Protein 3ELS (pdb70)

Solvent-accessible surface area: 8111 Å² total; per-residue (Å²): 222,49,128,66,25,184,46,30,23,9,1,60,86,26,14,83,137,106,65,51,128,69,216,91,47,46,68,17,30,0,14,0,49,84,53,134,32,105,126,168,22,67,85,82,163,50,96,0,19,44,144,23,22,15,20,0,0,56,70,47,70,170,193,48,116,59,68,11,81,3,5,0,27,3,108,55,1,22,60,50,0,0,1,0,0,0,62,43,44,243,45,109,21,68,5,32,0,25,6,41,111,17,102,36,11,0,6,17,72,126,94,77,9,48,38,63,146,54,48,56,7,150,53,39,16,41,0,7,1,0,92,88,70,156,61,4,67,19,34,1,31,2,55,54,120

B-factor: mean 36.31, std 9.38, range [24.56, 79.65]

GO terms:
  GO:0070274 RES complex (C, IDA)
  GO:0000398 mRNA splicing, via spliceosome (P, IDA)
  GO:0005634 nucleus (C, HDA)
  GO:0005737 cytoplasm (C, HDA)
  GO:0051237 maintenance of RNA location (P, IMP)
  GO:0006406 mRNA export from nucleus (P, IMP)
  GO:0005515 protein binding (F, IPI)

Radius of gyration: 15.05 Å; Cα contacts (8 Å, |Δi|>4): 365; chains: 1; bounding box: 41×27×39 Å

Foldseek 3Di:
DDDADPQQDAQQVLVVVVVDDPVGGKWKKKFKCQQVVCVVPTPDIGGRRPGQKFFEWADQVPVPDADGPHHDNQPQTHSRFKMWGWGCDVNNIWIWIAGQPIPFAKDKQLRGDDHPDTDTDDFQIKIFRGNDVVRTRMIIGIHMD

CATH classification: 2.60.200.20

InterPro domains:
  IPR000253 Forkhead-associated (FHA) domain [PF00498] (126-188)
  IPR000253 Forkhead-associated (FHA) domain [PS50006] (104-172)
  IPR000253 Forkhead-associated (FHA) domain [SM00240] (103-172)
  IPR008984 SMAD/FHA domain superfamily [SSF49879] (78-190)
  IPR050923 Cellular Process Regulator and RNA Processing Protein [PTHR23308] (24-187)

Secondary structure (DSSP, 8-state):
-----TTB--HHHHHHHTT--GGGS--EEEEEEEGGGGGG--SEEEE-SS-SEEEEEE----------SEEE--TTS-SS-EEEEEEEETTEEEEEEEE-S-SS--EETTEEPPTT--EE--TTEEEESSS-GGG--EEEEEEE-

Structure (mmCIF, N/CA/C/O backbone):
data_3ELS
#
_entry.id   3ELS
#
_cell.length_a   100.613
_cell.length_b   100.613
_cell.length_c   102.196
_cell.angle_alpha   90.00
_cell.angle_beta   90.00
_cell.angle_gamma   120.00
#
_symmetry.space_group_name_H-M   'H 3 2'
#
loop_
_entity.id
_entity.type
_entity.pdbx_description
1 polymer 'Pre-mRNA leakage protein 1'
2 non-polymer 'MAGNESIUM ION'
3 non-polymer 'CHLORIDE ION'
4 non-polymer GLYCEROL
5 water water
#
loop_
_atom_site.group_PDB
_atom_site.id
_atom_site.type_symbol
_atom_site.label_atom_id
_atom_site.label_alt_id
_atom_site.label_comp_id
_atom_site.label_asym_id
_atom_site.label_entity_id
_atom_site.label_seq_id
_atom_site.pdbx_PDB_ins_code
_atom_site.Cartn_x
_atom_site.Cartn_y
_atom_site.Cartn_z
_atom_site.occupancy
_atom_site.B_iso_or_equiv
_atom_site.auth_seq_id
_atom_site.auth_comp_id
_atom_site.auth_asym_id
_atom_site.auth_atom_id
_atom_site.pdbx_PDB_model_num
ATOM 1 N N . LYS A 1 5 ? -2.587 19.657 22.837 1.00 44.14 51 LYS A N 1
ATOM 2 C CA . LYS A 1 5 ? -2.322 20.360 24.126 1.00 43.43 51 LYS A CA 1
ATOM 3 C C . LYS A 1 5 ? -3.215 19.854 25.253 1.00 42.60 51 LYS A C 1
ATOM 4 O O . LYS A 1 5 ? -4.348 19.404 25.018 1.00 42.19 51 LYS A O 1
ATOM 10 N N . HIS A 1 6 ? -2.702 19.947 26.477 1.00 41.54 52 HIS A N 1
ATOM 11 C CA . HIS A 1 6 ? -3.407 19.440 27.656 1.00 40.53 52 HIS A CA 1
ATOM 12 C C 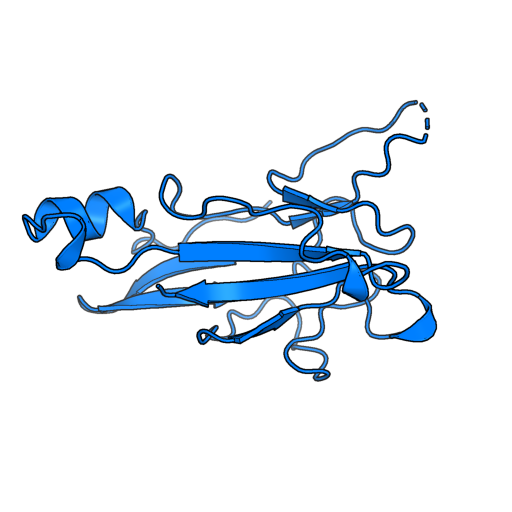. HIS A 1 6 ? -4.708 20.190 27.960 1.00 39.84 52 HIS A C 1
ATOM 13 O O . HIS A 1 6 ? -4.718 21.423 28.049 1.00 39.96 52 HIS A O 1
ATOM 20 N N . VAL A 1 7 ? -5.793 19.433 28.115 1.00 39.15 53 VAL A N 1
ATOM 21 C CA . VAL A 1 7 ? -7.087 19.978 28.516 1.00 38.90 53 VAL A CA 1
ATOM 22 C C . VAL A 1 7 ? -7.402 19.549 29.952 1.00 38.44 53 VAL A C 1
ATOM 23 O O . VAL A 1 7 ? -7.417 18.355 30.253 1.00 38.35 53 VAL A O 1
ATOM 27 N N . GLU A 1 8 ? -7.647 20.526 30.823 1.00 37.76 54 GLU A N 1
ATOM 28 C CA . GLU A 1 8 ? -7.894 20.272 32.252 1.00 37.70 54 GLU A CA 1
ATOM 29 C C . GLU A 1 8 ? -9.264 19.636 32.501 1.00 37.36 54 GLU A C 1
ATOM 30 O O . GLU A 1 8 ? -10.219 19.924 31.759 1.00 37.49 54 GLU A O 1
ATOM 36 N N . PRO A 1 9 ? -9.379 18.785 33.551 1.00 37.00 55 PRO A N 1
ATOM 37 C CA . PRO A 1 9 ? -10.666 18.193 33.922 1.00 36.44 55 PRO A CA 1
ATOM 38 C C . PRO A 1 9 ? -11.643 19.252 34.406 1.00 36.15 55 PRO A C 1
ATOM 39 O O . PRO A 1 9 ? -11.218 20.342 34.798 1.00 35.52 55 PRO A O 1
ATOM 43 N N . GLN A 1 10 ? -12.943 18.941 34.373 1.00 35.32 56 GLN A N 1
ATOM 44 C CA . GLN A 1 10 ? -13.957 19.906 34.803 1.00 35.43 56 GLN A CA 1
ATOM 45 C C . GLN A 1 10 ? -13.838 20.241 36.286 1.00 33.67 56 GLN A C 1
ATOM 46 O O . GLN A 1 10 ? -14.218 21.326 36.704 1.00 33.19 56 GLN A O 1
ATOM 52 N N . ASP A 1 11 ? -13.272 19.317 37.065 1.00 31.71 57 ASP A N 1
ATOM 53 C CA . ASP A 1 11 ? -13.105 19.535 38.504 1.00 30.42 57 ASP A CA 1
ATOM 54 C C . ASP A 1 11 ? -11.729 20.111 38.886 1.00 29.56 57 ASP A C 1
ATOM 55 O O . ASP A 1 11 ? -11.404 20.185 40.064 1.00 29.32 57 ASP A O 1
ATOM 60 N N . ALA A 1 12 ? -10.951 20.549 37.905 1.00 28.96 58 ALA A N 1
ATOM 61 C CA . ALA A 1 12 ? -9.695 21.255 38.180 1.00 28.29 58 ALA A CA 1
ATOM 62 C C . ALA A 1 12 ? -9.933 22.423 39.127 1.00 28.58 58 ALA A C 1
ATOM 63 O O . ALA A 1 12 ? -10.964 23.110 39.049 1.00 28.32 58 ALA A O 1
ATOM 65 N N . ILE A 1 13 ? -8.993 22.640 40.050 1.00 27.42 59 ILE A N 1
ATOM 66 C CA . ILE A 1 13 ? -9.066 23.771 40.963 1.00 26.94 59 ILE A CA 1
ATOM 67 C C . ILE A 1 13 ? -7.650 24.073 41.451 1.00 26.93 59 ILE A C 1
ATOM 68 O O . ILE A 1 13 ? -6.828 23.151 41.578 1.00 26.44 59 ILE A O 1
ATOM 73 N N . SER A 1 14 ? -7.346 25.354 41.658 1.00 26.91 60 SER A N 1
ATOM 74 C CA . SER A 1 14 ? -6.063 25.714 42.284 1.00 26.74 60 SER A CA 1
ATOM 75 C C . SER A 1 14 ? -6.137 25.451 43.790 1.00 26.25 60 SER A C 1
ATOM 76 O O . SER A 1 14 ? -7.184 25.639 44.425 1.00 26.50 60 SER A O 1
ATOM 79 N N . PRO A 1 15 ? -5.013 25.016 44.390 1.00 26.31 61 PRO A N 1
ATOM 80 C CA . PRO A 1 15 ? -4.999 24.926 45.845 1.00 26.11 61 PRO A CA 1
ATOM 81 C C . PRO A 1 15 ? -5.416 26.234 46.561 1.00 26.93 61 PRO A C 1
ATOM 82 O O . PRO A 1 15 ? -6.158 26.196 47.541 1.00 26.83 61 PRO A O 1
ATOM 86 N N . ASP A 1 16 ? -4.957 27.382 46.061 1.00 27.75 62 ASP A N 1
ATOM 87 C CA . ASP A 1 16 ? -5.368 28.674 46.618 1.00 28.78 62 ASP A CA 1
ATOM 88 C C . ASP A 1 16 ? -6.893 28.800 46.715 1.00 28.86 62 ASP A C 1
ATOM 89 O O . ASP A 1 16 ? -7.411 29.133 47.778 1.00 28.55 62 ASP A O 1
ATOM 94 N N . ASN A 1 17 ? -7.601 28.541 45.606 1.00 29.04 63 ASN A N 1
ATOM 95 C CA . ASN A 1 17 ? -9.077 28.708 45.563 1.00 29.00 63 ASN A CA 1
ATOM 96 C C . ASN A 1 17 ? -9.793 27.727 46.454 1.00 28.36 63 ASN A C 1
ATOM 97 O O . ASN A 1 17 ? -10.729 28.080 47.157 1.00 28.21 63 ASN A O 1
ATOM 102 N N . TYR A 1 18 ? -9.323 26.483 46.440 1.00 27.60 64 TYR A N 1
ATOM 103 C CA . TYR A 1 18 ? -9.859 25.442 47.310 1.00 27.23 64 TYR A CA 1
ATOM 104 C C . TYR A 1 18 ? -9.696 25.811 48.778 1.00 27.23 64 TYR A C 1
ATOM 105 O O . TYR A 1 18 ? -10.665 25.792 49.561 1.00 27.69 64 TYR A O 1
ATOM 114 N N . MET A 1 19 ? -8.462 26.128 49.179 1.00 26.69 65 MET A N 1
ATOM 115 C CA . MET A 1 19 ? -8.209 26.442 50.569 1.00 27.26 65 MET A CA 1
ATOM 116 C C . MET A 1 19 ? -8.900 27.737 51.033 1.00 27.67 65 MET A C 1
ATOM 117 O O . MET A 1 19 ? -9.392 27.785 52.154 1.00 27.41 65 MET A O 1
ATOM 122 N N . ASP A 1 20 ? -8.960 28.743 50.156 1.00 29.22 66 ASP A N 1
ATOM 123 C CA . ASP A 1 20 ? -9.728 29.973 50.449 1.00 29.88 66 ASP A CA 1
ATOM 124 C C . ASP A 1 20 ? -11.221 29.719 50.693 1.00 30.19 66 ASP A C 1
ATOM 125 O O . ASP A 1 20 ? -11.805 30.322 51.589 1.00 30.24 66 ASP A O 1
ATOM 130 N N . MET A 1 21 ? -11.855 28.850 49.891 1.00 30.38 67 MET A N 1
ATOM 131 C CA . MET A 1 21 ? -13.262 28.499 50.134 1.00 31.08 67 MET A CA 1
ATOM 132 C C . MET A 1 21 ? -13.488 27.954 51.530 1.00 30.27 67 MET A C 1
ATOM 133 O O . MET A 1 21 ? -14.502 28.215 52.164 1.00 29.41 67 MET A O 1
ATOM 138 N N . LEU A 1 22 ? -12.522 27.176 52.014 1.00 30.55 68 LEU A N 1
ATOM 139 C CA . LEU A 1 22 ? -12.594 26.600 53.345 1.00 30.44 68 LEU A CA 1
ATOM 140 C C . LEU A 1 22 ? -12.236 27.601 54.465 1.00 31.05 68 LEU A C 1
ATOM 141 O O . LEU A 1 22 ? -12.300 27.256 55.642 1.00 31.50 68 LEU A O 1
ATOM 146 N N . GLY A 1 23 ? -11.879 28.822 54.077 1.00 31.37 69 GLY A N 1
ATOM 147 C CA . GLY A 1 23 ? -11.678 29.927 55.023 1.00 32.04 69 GLY A CA 1
ATOM 148 C C . GLY A 1 23 ? -10.450 29.762 55.893 1.00 32.27 69 GLY A C 1
ATOM 149 O O . GLY A 1 23 ? -10.419 30.233 57.034 1.00 33.21 69 GLY A O 1
ATOM 150 N N . LEU A 1 24 ? -9.429 29.106 55.353 1.00 31.21 70 LEU A N 1
ATOM 151 C CA . LEU A 1 24 ? -8.303 28.657 56.184 1.00 31.65 70 LEU A CA 1
ATOM 152 C C . LEU A 1 24 ? -7.142 29.636 56.265 1.00 31.26 70 LEU A C 1
ATOM 153 O O . LEU A 1 24 ? -6.644 30.108 55.257 1.00 32.15 70 LEU A O 1
ATOM 158 N N . GLU A 1 25 ? -6.711 29.918 57.489 1.00 32.73 71 GLU A N 1
ATOM 159 C CA . GLU A 1 25 ? -5.484 30.668 57.731 1.00 33.19 71 GLU A CA 1
ATOM 160 C C . GLU A 1 25 ? -4.286 29.825 57.292 1.00 33.84 71 GLU A C 1
ATOM 161 O O . GLU A 1 25 ? -4.412 28.603 57.177 1.00 33.60 71 GLU A O 1
ATOM 167 N N . ALA A 1 26 ? -3.125 30.457 57.088 1.00 34.16 72 ALA A N 1
ATOM 168 C CA . ALA A 1 26 ? -1.901 29.733 56.694 1.00 34.35 72 ALA A CA 1
ATOM 169 C C . ALA A 1 26 ? -1.665 28.433 57.459 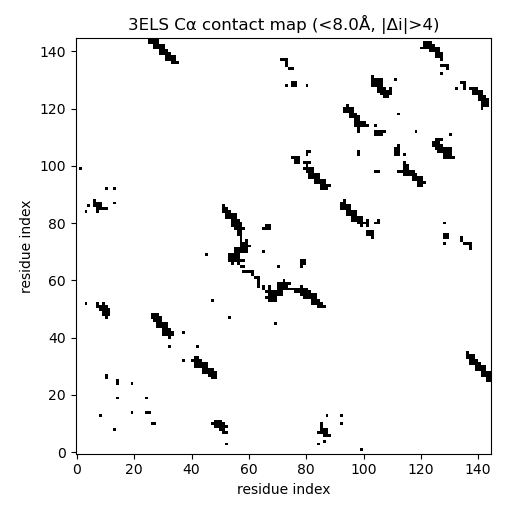1.00 34.63 72 ALA A C 1
ATOM 170 O O . ALA A 1 26 ? -1.440 27.397 56.836 1.00 34.32 72 ALA A O 1
ATOM 172 N N . ARG A 1 27 ? -1.739 28.483 58.793 1.00 34.61 73 ARG A N 1
ATOM 173 C CA . ARG A 1 27 ? -1.422 27.328 59.656 1.00 34.80 73 ARG A CA 1
ATOM 174 C C . ARG A 1 27 ? -2.400 26.162 59.523 1.00 34.78 73 ARG A C 1
ATOM 175 O O . ARG A 1 27 ? -2.109 25.027 59.937 1.00 34.40 73 ARG A O 1
ATOM 183 N N . ASP A 1 28 ? -3.566 26.449 58.953 1.00 33.52 74 ASP A N 1
ATOM 184 C CA . ASP A 1 28 ? -4.632 25.466 58.870 1.00 33.51 74 ASP A CA 1
ATOM 185 C C . ASP A 1 28 ? -4.848 24.925 57.462 1.00 32.18 74 ASP A C 1
ATOM 186 O O . ASP A 1 28 ? -5.689 24.067 57.271 1.00 32.38 74 ASP A O 1
ATOM 191 N N . ARG A 1 29 ? -4.096 25.414 56.483 1.00 31.71 75 ARG A N 1
ATOM 192 C CA . ARG A 1 29 ? -4.252 24.923 55.117 1.00 30.74 75 ARG A CA 1
ATOM 193 C C . ARG A 1 29 ? -3.017 24.151 54.662 1.00 30.04 75 ARG A C 1
ATOM 194 O O . ARG A 1 29 ? -1.927 24.308 55.231 1.00 30.40 75 ARG A O 1
ATOM 202 N N . THR A 1 30 ? -3.196 23.324 53.634 1.00 28.18 76 THR A N 1
ATOM 203 C CA . THR A 1 30 ? -2.089 22.637 53.003 1.00 27.73 76 THR A CA 1
ATOM 204 C C . THR A 1 30 ? -1.582 23.471 51.844 1.00 28.66 76 THR A C 1
ATOM 205 O O . THR A 1 30 ? -2.384 24.011 51.061 1.00 28.54 76 THR A O 1
ATOM 209 N N . MET A 1 31 ? -0.260 23.581 51.738 1.00 28.24 77 MET A N 1
ATOM 210 C CA . MET A 1 31 ? 0.382 24.254 50.616 1.00 29.48 77 MET A CA 1
ATOM 211 C C . MET A 1 31 ? 1.258 23.277 49.870 1.00 28.65 77 MET A C 1
ATOM 212 O O . MET A 1 31 ? 1.706 22.286 50.440 1.00 29.94 77 MET A O 1
ATOM 217 N N . TYR A 1 32 ? 1.518 23.575 48.605 1.00 27.86 78 TYR A N 1
ATOM 218 C CA . TYR A 1 32 ? 2.075 22.630 47.654 1.00 27.32 78 TYR A CA 1
ATOM 219 C C . TYR A 1 32 ? 3.270 23.223 46.934 1.00 27.60 78 TYR A C 1
ATOM 220 O O . TYR A 1 32 ? 3.255 24.401 46.537 1.00 27.12 78 TYR A O 1
ATOM 229 N N . GLU A 1 33 ? 4.293 22.403 46.745 1.00 27.58 79 GLU A N 1
ATOM 230 C CA . GLU A 1 33 ? 5.566 22.852 46.191 1.00 28.88 79 GLU A CA 1
ATOM 231 C C . GLU A 1 33 ? 6.236 21.750 45.383 1.00 28.36 79 GLU A C 1
ATOM 232 O O . GLU A 1 33 ? 6.059 20.551 45.679 1.00 28.31 79 GLU A O 1
ATOM 238 N N . LEU A 1 34 ? 6.943 22.136 44.322 1.00 27.09 80 LEU A N 1
ATOM 239 C CA . LEU A 1 34 ? 7.823 21.216 43.594 1.00 27.29 80 LEU A CA 1
ATOM 240 C C . LEU A 1 34 ? 9.264 21.594 43.904 1.00 28.11 80 LEU A C 1
ATOM 241 O O . LEU A 1 34 ? 9.738 22.654 43.495 1.00 27.69 80 LEU A O 1
ATOM 246 N N . VAL A 1 35 ? 9.954 20.747 44.663 1.00 26.94 81 VAL A N 1
ATOM 247 C CA . VAL A 1 35 ? 11.325 21.065 45.088 1.00 27.40 81 VAL A CA 1
ATOM 248 C C . VAL A 1 35 ? 12.290 20.452 44.084 1.00 27.57 81 VAL A C 1
ATOM 249 O O . VAL A 1 35 ? 12.236 19.249 43.828 1.00 28.32 81 VAL A O 1
ATOM 253 N N . ILE A 1 36 ? 13.156 21.281 43.494 1.00 27.96 82 ILE A N 1
ATOM 254 C CA . ILE A 1 36 ? 14.074 20.822 42.446 1.00 28.52 82 ILE A CA 1
ATOM 255 C C . ILE A 1 36 ? 15.494 20.701 42.978 1.00 29.48 82 ILE A C 1
ATOM 256 O O . ILE A 1 36 ? 16.069 21.683 43.443 1.00 29.64 82 ILE A O 1
ATOM 261 N N . TYR A 1 37 ? 16.047 19.494 42.893 1.00 29.94 83 TYR A N 1
ATOM 262 C CA . TYR A 1 37 ? 17.431 19.254 43.252 1.00 30.74 83 TYR A CA 1
ATOM 263 C C . TYR A 1 37 ? 18.255 19.054 42.016 1.00 31.01 83 TYR A C 1
ATOM 264 O O . TYR A 1 37 ? 17.883 18.282 41.127 1.00 31.10 83 TYR A O 1
ATOM 273 N N . ARG A 1 38 ? 19.386 19.756 41.953 1.00 31.68 84 ARG A N 1
ATOM 274 C CA . ARG A 1 38 ? 20.365 19.488 40.918 1.00 32.45 84 ARG A CA 1
ATOM 275 C C . ARG A 1 38 ? 21.266 18.432 41.539 1.00 32.69 84 ARG A C 1
ATOM 276 O O . ARG A 1 38 ? 21.906 18.690 42.572 1.00 32.33 84 ARG A O 1
ATOM 284 N N . LYS A 1 39 ? 21.286 17.247 40.929 1.00 33.26 85 LYS A N 1
ATOM 285 C CA . LYS A 1 39 ? 21.887 16.066 41.568 1.00 34.60 85 LYS A CA 1
ATOM 286 C C . LYS A 1 39 ? 23.342 16.279 41.965 1.00 35.39 85 LYS A C 1
ATOM 287 O O . LYS A 1 39 ? 23.755 15.885 43.049 1.00 34.68 85 LYS A O 1
ATOM 293 N N . ASN A 1 40 ? 24.112 16.904 41.078 1.00 36.93 86 ASN A N 1
ATOM 294 C CA . ASN A 1 40 ? 25.548 17.062 41.302 1.00 38.79 86 ASN A CA 1
ATOM 295 C C . ASN A 1 40 ? 25.918 17.902 42.507 1.00 39.57 86 ASN A C 1
ATOM 296 O O . ASN A 1 40 ? 27.002 17.740 43.068 1.00 40.31 86 ASN A O 1
ATOM 301 N N . ASP A 1 41 ? 25.019 18.775 42.943 1.00 39.65 87 ASP A N 1
ATOM 302 C CA . ASP A 1 41 ? 25.272 19.515 44.169 1.00 40.72 87 ASP A CA 1
ATOM 303 C C . ASP A 1 41 ? 24.104 19.504 45.131 1.00 39.81 87 ASP A C 1
ATOM 304 O O . ASP A 1 41 ? 23.841 20.489 45.804 1.00 39.75 87 ASP A O 1
ATOM 309 N N . LYS A 1 42 ? 23.422 18.370 45.247 1.00 39.76 88 LYS A N 1
ATOM 310 C CA . LYS A 1 42 ? 22.269 18.332 46.138 1.00 39.25 88 LYS A CA 1
ATOM 311 C C . LYS A 1 42 ? 22.633 18.440 47.615 1.00 39.50 88 LYS A C 1
ATOM 312 O O . LYS A 1 42 ? 21.782 18.777 48.436 1.00 38.54 88 LYS A O 1
ATOM 318 N N . ASP A 1 43 ? 23.904 18.190 47.938 1.00 40.62 89 ASP A N 1
ATOM 319 C CA . ASP A 1 43 ? 24.422 18.431 49.291 1.00 42.34 89 ASP A CA 1
ATOM 320 C C . ASP A 1 43 ? 24.331 19.904 49.689 1.00 42.65 89 ASP A C 1
ATOM 321 O O . ASP A 1 43 ? 24.225 20.227 50.877 1.00 43.02 89 ASP A O 1
ATOM 326 N N . LYS A 1 44 ? 24.340 20.785 48.686 1.00 42.65 90 LYS A N 1
ATOM 327 C CA . LYS A 1 44 ? 24.198 22.223 48.901 1.00 43.16 90 LYS A CA 1
ATOM 328 C C . LYS A 1 44 ? 22.749 22.589 49.198 1.00 42.42 90 LYS A C 1
ATOM 329 O O . LYS A 1 44 ? 22.463 23.712 49.611 1.00 43.05 90 LYS A O 1
ATOM 335 N N . GLY A 1 45 ? 21.834 21.644 48.973 1.00 41.31 91 GLY A N 1
ATOM 336 C CA . GLY A 1 45 ? 20.412 21.879 49.220 1.00 39.38 91 GLY A CA 1
ATOM 337 C C . GLY A 1 45 ? 19.639 22.049 47.920 1.00 37.77 91 GLY A C 1
ATOM 338 O O . GLY A 1 45 ? 20.206 21.864 46.836 1.00 37.79 91 GLY A O 1
ATOM 339 N N . PRO A 1 46 ? 18.342 22.397 48.018 1.00 37.25 92 PRO A N 1
ATOM 340 C CA . PRO A 1 46 ? 17.524 22.474 46.808 1.00 36.93 92 PRO A CA 1
ATOM 341 C C . PRO A 1 46 ? 18.021 23.608 45.932 1.00 36.82 92 PRO A C 1
ATOM 342 O O . PRO A 1 46 ? 18.462 24.646 46.441 1.00 37.38 92 PRO A O 1
ATOM 346 N N . TRP A 1 47 ? 17.959 23.399 44.628 1.00 35.96 93 TRP A N 1
ATOM 347 C CA . TRP A 1 47 ? 18.329 24.424 43.684 1.00 35.35 93 TRP A CA 1
ATOM 348 C C . TRP A 1 47 ? 17.218 25.474 43.597 1.00 34.84 93 TRP A C 1
ATOM 349 O O . TRP A 1 47 ? 17.480 26.686 43.645 1.00 34.72 93 TRP A O 1
ATOM 360 N N . LYS A 1 48 ? 15.978 25.000 43.499 1.00 33.21 94 LYS A N 1
ATOM 361 C CA . LYS A 1 48 ? 14.805 25.858 43.408 1.00 32.64 94 LYS A CA 1
ATOM 362 C C . LYS A 1 48 ? 13.612 25.203 44.049 1.00 31.44 94 LYS A C 1
ATOM 363 O O . LYS A 1 48 ? 13.569 23.986 44.165 1.00 30.91 94 LYS A O 1
ATOM 369 N N . ARG A 1 49 ? 12.647 26.031 44.432 1.00 30.22 95 ARG A N 1
ATOM 370 C CA A ARG A 1 49 ? 11.336 25.581 44.880 0.30 29.97 95 ARG A CA 1
ATOM 371 C CA B ARG A 1 49 ? 11.334 25.562 44.848 0.70 29.96 95 ARG A CA 1
ATOM 372 C C . ARG A 1 49 ? 10.282 26.286 44.030 1.00 29.81 95 ARG A C 1
ATOM 373 O O . ARG A 1 49 ? 10.270 27.522 43.973 1.00 29.73 95 ARG A O 1
ATOM 388 N N . TYR A 1 50 ? 9.418 25.514 43.375 1.00 29.34 96 TYR A N 1
ATOM 389 C CA . TYR A 1 50 ? 8.312 26.100 42.602 1.00 30.10 96 TYR A CA 1
ATOM 390 C C . TYR A 1 50 ? 7.044 26.037 43.405 1.00 29.92 96 TYR A C 1
ATOM 391 O O . TYR A 1 50 ? 6.634 24.956 43.845 1.00 30.41 96 TYR A O 1
ATOM 400 N N . ASP A 1 51 ? 6.442 27.200 43.616 1.00 29.38 97 ASP A N 1
ATOM 401 C CA . ASP A 1 51 ? 5.167 27.332 44.282 1.00 28.86 97 ASP A CA 1
ATOM 402 C C . ASP A 1 51 ? 4.079 26.708 43.401 1.00 28.88 97 ASP A C 1
ATOM 403 O O . ASP A 1 51 ? 3.976 27.037 42.201 1.00 28.92 97 ASP A O 1
ATOM 408 N N . LEU A 1 52 ? 3.283 25.808 43.979 1.00 27.20 98 LEU A N 1
ATOM 409 C CA . LEU A 1 52 ? 2.227 25.106 43.215 1.00 27.19 98 LEU A CA 1
ATOM 410 C C . LEU A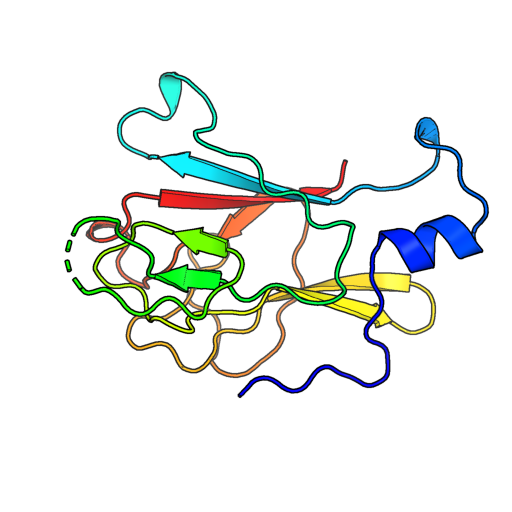 1 52 ? 0.810 25.449 43.689 1.00 27.17 98 LEU A C 1
ATOM 411 O O . LEU A 1 52 ? -0.133 24.661 43.499 1.00 27.25 98 LEU A O 1
ATOM 416 N N . ASN A 1 53 ? 0.647 26.619 44.299 1.00 26.44 99 ASN A N 1
ATOM 417 C CA . ASN A 1 53 ? -0.597 26.966 44.933 1.00 26.16 99 ASN A CA 1
ATOM 418 C C . ASN A 1 53 ? -1.520 27.823 44.077 1.00 27.06 99 ASN A C 1
ATOM 419 O O . ASN A 1 53 ? -2.708 27.859 44.339 1.00 26.58 99 ASN A O 1
ATOM 424 N N . GLY A 1 54 ? -0.959 28.493 43.073 1.00 27.69 100 GLY A N 1
ATOM 425 C CA . GLY A 1 54 ? -1.693 29.529 42.320 1.00 29.02 100 GLY A CA 1
ATOM 426 C C . GLY A 1 54 ? -2.421 29.110 41.055 1.00 30.66 100 GLY A C 1
ATOM 427 O O . GLY A 1 54 ? -3.218 29.895 40.518 1.00 31.07 100 GLY A O 1
ATOM 428 N N . ARG A 1 55 ? -2.139 27.903 40.563 1.00 30.26 101 ARG A N 1
ATOM 429 C CA . ARG A 1 55 ? -2.751 27.387 39.342 1.00 30.75 101 ARG A CA 1
ATOM 430 C C . ARG A 1 55 ? -3.308 25.987 39.632 1.00 30.47 101 ARG A C 1
ATOM 431 O O . ARG A 1 55 ? -2.905 25.334 40.605 1.00 30.55 101 ARG A O 1
ATOM 439 N N . SER A 1 56 ? -4.242 25.544 38.796 1.00 29.84 102 SER A N 1
ATOM 440 C CA . SER A 1 56 ? -4.806 24.204 38.910 1.00 29.50 102 SER A CA 1
ATOM 441 C C . SER A 1 56 ? -3.967 23.194 38.121 1.00 29.12 102 SER A C 1
ATOM 442 O O . SER A 1 56 ? -4.125 21.975 38.284 1.00 28.04 102 SER A O 1
ATOM 445 N N . CYS A 1 57 ? -3.094 23.692 37.237 1.00 29.76 103 CYS A N 1
ATOM 446 C CA A CYS A 1 57 ? -2.235 22.838 36.425 0.50 29.97 103 CYS A CA 1
ATOM 447 C CA B CYS A 1 57 ? -2.175 22.806 36.522 0.50 29.74 103 CYS A CA 1
ATOM 448 C C . CYS A 1 57 ? -0.883 23.497 36.117 1.00 30.12 103 CYS A C 1
ATOM 449 O O . CYS A 1 57 ? -0.825 24.725 35.921 1.00 30.72 103 CYS A O 1
ATOM 454 N N . TYR A 1 58 ? 0.166 22.686 36.051 1.00 29.43 104 TYR A N 1
ATOM 455 C CA . TYR A 1 58 ? 1.522 23.127 35.777 1.00 28.72 104 TYR A CA 1
ATOM 456 C C . TYR A 1 58 ? 2.135 22.222 34.749 1.00 29.05 104 TYR A C 1
ATOM 457 O O . TYR A 1 58 ? 2.189 20.992 34.932 1.00 28.49 104 TYR A O 1
ATOM 466 N N A LEU A 1 59 ? 2.586 22.813 33.645 0.50 28.42 105 LEU A N 1
ATOM 467 N N B LEU A 1 59 ? 2.601 22.828 33.662 0.50 28.50 105 LEU A N 1
ATOM 468 C CA A LEU A 1 59 ? 3.279 22.064 32.612 0.50 28.62 105 LEU A CA 1
ATOM 469 C CA B LEU A 1 59 ? 3.301 22.094 32.636 0.50 28.75 105 LEU A CA 1
ATOM 470 C C A LEU A 1 59 ? 4.774 22.026 32.897 0.50 28.50 105 LEU A C 1
ATOM 471 C C B LEU A 1 59 ? 4.776 22.031 32.975 0.50 28.59 105 LEU A C 1
ATOM 472 O O A LEU A 1 59 ? 5.417 23.069 33.017 0.50 29.02 105 LEU A O 1
ATOM 473 O O B LEU A 1 59 ? 5.405 23.059 33.223 0.50 29.19 105 LEU A O 1
ATOM 482 N N . VAL A 1 60 ? 5.316 20.819 32.991 1.00 28.56 106 VAL A N 1
ATOM 483 C CA . VAL A 1 60 ? 6.743 20.602 33.207 1.00 28.53 106 VAL A CA 1
ATOM 484 C C . VAL A 1 60 ? 7.385 20.212 31.894 1.00 28.75 106 VAL A C 1
ATOM 485 O O . VAL A 1 60 ? 6.882 19.338 31.175 1.00 28.91 106 VAL A O 1
ATOM 489 N N . GLY A 1 61 ? 8.525 20.812 31.579 1.00 28.73 107 GLY A N 1
ATOM 490 C CA . GLY A 1 61 ? 9.234 20.413 30.350 1.00 29.90 107 GLY A CA 1
ATOM 491 C C . GLY A 1 61 ? 10.575 21.082 30.210 1.00 30.18 107 GLY A C 1
ATOM 492 O O . GLY A 1 61 ? 10.980 21.830 31.091 1.00 30.51 107 GLY A O 1
ATOM 493 N N . ARG A 1 62 ? 11.254 20.822 29.086 1.00 31.06 108 ARG A N 1
ATOM 494 C CA . ARG A 1 62 ? 12.638 21.252 28.903 1.00 31.42 108 ARG A CA 1
ATOM 495 C C . ARG A 1 62 ? 12.807 22.777 28.878 1.00 31.90 108 ARG A C 1
ATOM 496 O O . ARG A 1 62 ? 12.046 23.480 28.213 1.00 32.13 108 ARG A O 1
ATOM 504 N N . GLU A 1 63 ? 13.805 23.272 29.608 1.00 32.51 109 GLU A N 1
ATOM 505 C CA . GLU A 1 63 ? 14.264 24.662 29.493 1.00 33.75 109 GLU A CA 1
ATOM 506 C C . GLU A 1 63 ? 15.747 24.715 29.895 1.00 34.74 109 GLU A C 1
ATOM 507 O O . GLU A 1 63 ? 16.068 24.696 31.081 1.00 34.59 109 GLU A O 1
ATOM 513 N N . LEU A 1 64 ? 16.642 24.786 28.912 1.00 36.51 110 LEU A N 1
ATOM 514 C CA . LEU A 1 64 ? 18.073 24.622 29.164 1.00 38.77 110 LEU A CA 1
ATOM 515 C C . LEU A 1 64 ? 18.799 25.922 29.512 1.00 40.28 110 LEU A C 1
ATOM 516 O O . LEU A 1 64 ? 19.646 25.948 30.412 1.00 40.10 110 LEU A O 1
ATOM 521 N N . GLY A 1 65 ? 18.475 26.996 28.791 1.00 41.84 111 GLY A N 1
ATOM 522 C CA . GLY A 1 65 ? 19.255 28.227 28.868 1.00 44.73 111 GLY A CA 1
ATOM 523 C C . GLY A 1 65 ? 20.622 28.066 28.207 1.00 46.80 111 GLY A C 1
ATOM 524 O O . GLY A 1 65 ? 21.608 28.659 28.656 1.00 47.91 111 GLY A O 1
ATOM 525 N N . HIS A 1 66 ? 20.676 27.250 27.152 1.00 48.45 112 HIS A N 1
ATOM 526 C CA . HIS A 1 66 ? 21.903 27.025 26.368 1.00 50.13 112 HIS A CA 1
ATOM 527 C C . HIS A 1 66 ? 21.840 27.712 25.001 1.00 50.53 112 HIS A C 1
ATOM 528 O O . HIS A 1 66 ? 20.890 28.447 24.692 1.00 51.04 112 HIS A O 1
ATOM 535 N N . THR A 1 76 ? 18.768 29.560 19.929 1.00 41.07 122 THR A N 1
ATOM 536 C CA . THR A 1 76 ? 17.479 29.996 20.508 1.00 40.41 122 THR A CA 1
ATOM 537 C C . THR A 1 76 ? 16.577 28.833 20.904 1.00 39.79 122 THR A C 1
ATOM 538 O O . THR A 1 76 ? 16.385 27.891 20.143 1.00 41.28 122 THR A O 1
ATOM 542 N N . GLU A 1 77 ? 15.964 28.951 22.073 1.00 38.51 123 GLU A N 1
ATOM 543 C CA . GLU A 1 77 ? 15.192 27.879 22.673 1.00 36.77 123 GLU A CA 1
ATOM 544 C C . GLU A 1 77 ? 13.734 28.328 22.856 1.00 35.45 123 GLU A C 1
ATOM 545 O O . GLU A 1 77 ? 13.490 29.338 23.506 1.00 35.23 123 GLU A O 1
ATOM 551 N N . ILE A 1 78 ? 12.773 27.617 22.267 1.00 34.24 124 ILE A N 1
ATOM 552 C CA . ILE A 1 78 ? 11.354 27.906 22.537 1.00 34.66 124 ILE A CA 1
ATOM 553 C C . ILE A 1 78 ? 10.872 27.185 23.813 1.00 33.16 124 ILE A C 1
ATOM 554 O O . ILE A 1 78 ? 11.010 25.961 23.946 1.00 34.24 124 ILE A O 1
ATOM 559 N N . VAL A 1 79 ? 10.320 27.955 24.745 1.00 31.55 125 VAL A N 1
ATOM 560 C CA . VAL A 1 79 ? 9.882 27.386 26.020 1.00 30.36 125 VAL A CA 1
ATOM 561 C C . VAL A 1 79 ? 8.356 27.407 26.106 1.00 30.44 125 VAL A C 1
ATOM 562 O O . VAL A 1 79 ? 7.737 28.462 25.952 1.00 29.65 125 VAL A O 1
ATOM 566 N N A VAL A 1 80 ? 7.749 26.249 26.345 0.33 30.48 126 VAL A N 1
ATOM 567 N N B VAL A 1 80 ? 7.752 26.250 26.360 0.33 30.59 126 VAL A N 1
ATOM 568 N N C VAL A 1 80 ? 7.783 26.222 26.346 0.33 30.48 126 VAL A N 1
ATOM 569 C CA A VAL A 1 80 ? 6.300 26.182 26.518 0.33 30.64 126 VAL A CA 1
ATOM 570 C CA B VAL A 1 80 ? 6.299 26.165 26.504 0.33 30.85 126 VAL A CA 1
ATOM 571 C CA C VAL A 1 80 ? 6.329 25.999 26.412 0.33 30.60 126 VAL A CA 1
ATOM 572 C C A VAL A 1 80 ? 5.946 25.925 27.988 0.33 30.97 126 VAL A C 1
ATOM 573 C C B VAL A 1 80 ? 5.890 25.809 27.943 0.33 31.10 126 VAL A C 1
ATOM 574 C C C VAL A 1 80 ? 5.852 25.421 27.763 0.33 31.02 126 VAL A C 1
ATOM 575 O O A VAL A 1 80 ? 4.936 26.425 28.495 0.33 31.07 126 VAL A O 1
ATOM 576 O O B VAL A 1 80 ? 4.782 26.131 28.387 0.33 31.13 126 VAL A O 1
ATOM 577 O O C VAL A 1 80 ? 4.653 25.206 27.964 0.33 31.01 126 VAL A O 1
ATOM 587 N N . ALA A 1 81 ? 6.798 25.161 28.666 1.00 30.80 127 ALA A N 1
ATOM 588 C CA . ALA A 1 81 ? 6.510 24.683 30.025 1.00 31.17 127 ALA A CA 1
ATOM 589 C C . ALA A 1 81 ? 6.466 25.845 31.014 1.00 31.74 127 ALA A C 1
ATOM 590 O O . ALA A 1 81 ? 7.157 26.854 30.829 1.00 32.26 127 ALA A O 1
ATOM 592 N N . ASP A 1 82 ? 5.644 25.707 32.053 1.00 31.52 128 ASP A N 1
ATOM 593 C CA . ASP A 1 82 ? 5.575 26.663 33.155 1.00 31.68 128 ASP A CA 1
ATOM 594 C C . ASP A 1 82 ? 6.735 26.419 34.096 1.00 31.24 128 ASP A C 1
ATOM 595 O O . ASP A 1 82 ? 7.318 27.363 34.646 1.00 30.28 128 ASP A O 1
ATOM 600 N N . ILE A 1 83 ? 7.017 25.130 34.303 1.00 30.63 129 ILE A N 1
ATOM 601 C CA . ILE A 1 83 ? 8.144 24.676 35.111 1.00 30.68 129 ILE A CA 1
ATOM 602 C C . ILE A 1 83 ? 9.186 24.092 34.166 1.00 30.37 129 ILE A C 1
ATOM 603 O O . ILE A 1 83 ? 9.077 22.959 33.690 1.00 29.66 129 ILE A O 1
ATOM 608 N N . GLY A 1 84 ? 10.187 24.915 33.867 1.00 31.29 130 GLY A N 1
ATOM 609 C CA . GLY A 1 84 ? 11.224 24.568 32.917 1.00 31.83 130 GLY A CA 1
ATOM 610 C C . GLY A 1 84 ? 12.443 23.994 33.601 1.00 32.35 130 GLY A C 1
ATOM 611 O O . GLY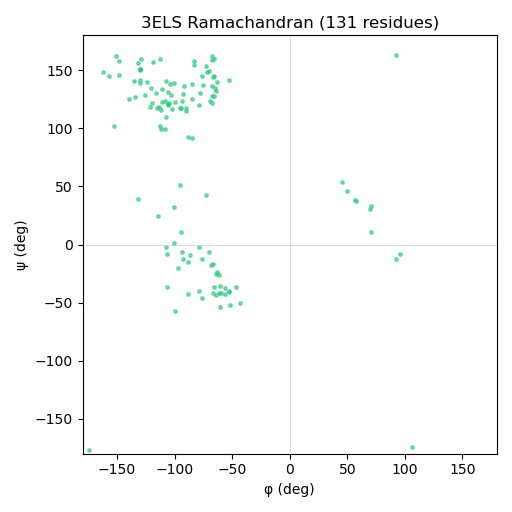 A 1 84 ? 13.100 24.671 34.396 1.00 33.94 130 GLY A O 1
ATOM 612 N N . ILE A 1 85 ? 12.750 22.751 33.279 1.00 32.37 131 ILE A N 1
ATOM 613 C CA . ILE A 1 85 ? 13.848 22.029 33.907 1.00 33.27 131 ILE A CA 1
ATOM 614 C C . ILE A 1 85 ? 14.985 21.822 32.882 1.00 33.84 131 ILE A C 1
ATOM 615 O O . ILE A 1 85 ? 14.718 21.472 31.735 1.00 33.70 131 ILE A O 1
ATOM 620 N N . PRO A 1 86 ? 16.252 22.083 33.279 1.00 34.71 132 PRO A N 1
ATOM 621 C CA . PRO A 1 86 ? 17.384 21.954 32.349 1.00 35.55 132 PRO A CA 1
ATOM 622 C C . PRO A 1 86 ? 17.797 20.518 31.985 1.00 36.54 132 PRO A C 1
ATOM 623 O O . PRO A 1 86 ? 18.990 20.219 31.919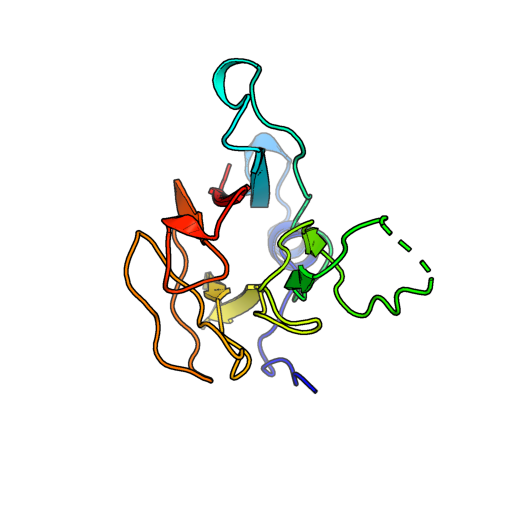 1.00 36.65 132 PRO A O 1
ATOM 627 N N . GLU A 1 87 ? 16.825 19.646 31.726 1.00 37.53 133 GLU A N 1
ATOM 628 C CA . GLU A 1 87 ? 17.126 18.272 31.320 1.00 38.87 133 GLU A CA 1
ATOM 629 C C . GLU A 1 87 ? 17.233 18.132 29.808 1.00 39.11 133 GLU A C 1
ATOM 630 O O . GLU A 1 87 ? 16.257 18.292 29.081 1.00 39.69 133 GLU A O 1
ATOM 636 N N . GLU A 1 88 ? 18.429 17.804 29.349 1.00 39.82 134 GLU A N 1
ATOM 637 C CA . GLU A 1 88 ? 18.730 17.687 27.925 1.00 40.76 134 GLU A CA 1
ATOM 638 C C . GLU A 1 88 ? 17.793 16.778 27.147 1.00 40.22 134 GLU A C 1
ATOM 639 O O . GLU A 1 88 ? 17.427 17.099 26.023 1.00 40.38 134 GLU A O 1
ATOM 645 N N . THR A 1 89 ? 17.402 15.650 27.745 1.00 39.61 135 THR A N 1
ATOM 646 C CA . THR A 1 89 ? 16.598 14.645 27.029 1.00 38.94 135 THR A CA 1
ATOM 647 C C . THR A 1 89 ? 15.091 14.684 27.358 1.00 37.69 135 THR A C 1
ATOM 648 O O . THR A 1 89 ? 14.314 13.884 26.826 1.00 37.57 135 THR A O 1
ATOM 652 N N . SER A 1 90 ? 14.683 15.616 28.213 1.00 36.77 136 SER A N 1
ATOM 653 C CA . SER A 1 90 ? 13.271 15.839 28.499 1.00 35.72 136 SER A CA 1
ATOM 654 C C . SER A 1 90 ? 12.599 16.523 27.295 1.00 35.32 136 SER A C 1
ATOM 655 O O . SER A 1 90 ? 13.273 17.195 26.524 1.00 35.36 136 SER A O 1
ATOM 658 N N . SER A 1 91 ? 11.291 16.323 27.126 1.00 34.73 137 SER A N 1
ATOM 659 C CA . SER A 1 91 ? 10.514 16.965 26.053 1.00 34.59 137 SER A CA 1
ATOM 660 C C . SER A 1 91 ? 10.072 18.378 26.434 1.00 34.69 137 SER A C 1
ATOM 661 O O . SER A 1 91 ? 9.989 18.714 27.615 1.00 33.14 137 SER A O 1
ATOM 664 N N . LYS A 1 92 ? 9.771 19.206 25.429 1.00 34.93 138 LYS A N 1
ATOM 665 C CA . LYS A 1 92 ? 9.348 20.582 25.692 1.00 35.60 138 LYS A CA 1
ATOM 666 C C . LYS A 1 92 ? 8.054 20.607 26.498 1.00 35.21 138 LYS A C 1
ATOM 667 O O . LYS A 1 92 ? 7.920 21.401 27.424 1.00 34.83 138 LYS A O 1
ATOM 673 N N . GLN A 1 93 ? 7.119 19.727 26.139 1.00 35.34 139 GLN A N 1
ATOM 674 C CA . GLN A 1 93 ? 5.932 19.452 26.939 1.00 35.94 139 GLN A CA 1
ATOM 675 C C . GLN A 1 93 ? 6.100 18.024 27.446 1.00 35.24 139 GLN A C 1
ATOM 676 O O . GLN A 1 93 ? 5.867 17.068 26.713 1.00 34.91 139 GLN A O 1
ATOM 682 N N . HIS A 1 94 ? 6.548 17.874 28.683 1.00 34.18 140 HIS A N 1
ATOM 683 C CA . HIS A 1 94 ? 6.937 16.537 29.151 1.00 33.29 140 HIS A CA 1
ATOM 684 C C . HIS A 1 94 ? 5.840 15.879 29.990 1.00 32.75 140 HIS A C 1
ATOM 685 O O . HIS A 1 94 ? 5.360 14.779 29.675 1.00 32.76 140 HIS A O 1
ATOM 692 N N . CYS A 1 95 ? 5.447 16.557 31.056 1.00 31.61 141 CYS A N 1
ATOM 693 C CA . CYS A 1 95 ? 4.399 16.045 31.916 1.00 31.11 141 CYS A CA 1
ATOM 694 C C . CYS A 1 95 ? 3.661 17.193 32.555 1.00 29.77 141 CYS A C 1
ATOM 695 O O . CYS A 1 95 ? 4.150 18.316 32.568 1.00 30.92 141 CYS A O 1
ATOM 698 N N . VAL A 1 96 ? 2.476 16.910 33.070 1.00 29.32 142 VAL A N 1
ATOM 699 C CA A VAL A 1 96 ? 1.670 17.914 33.744 0.50 28.59 142 VAL A CA 1
ATOM 700 C CA B VAL A 1 96 ? 1.660 17.917 33.739 0.50 28.62 142 VAL A CA 1
ATOM 701 C C . VAL A 1 96 ? 1.411 17.510 35.193 1.00 29.09 142 VAL A C 1
ATOM 702 O O . VAL A 1 96 ? 1.238 16.341 35.485 1.00 28.19 142 VAL A O 1
ATOM 709 N N . ILE A 1 97 ? 1.424 18.497 36.080 1.00 28.78 143 ILE A N 1
ATOM 710 C CA . ILE A 1 97 ? 0.995 18.339 37.458 1.00 27.99 143 ILE A CA 1
ATOM 711 C C . ILE A 1 97 ? -0.400 18.957 37.525 1.00 27.91 143 ILE A C 1
ATOM 712 O O . ILE A 1 97 ? -0.567 20.151 37.277 1.00 28.55 143 ILE A O 1
ATOM 717 N N . GLN A 1 98 ? -1.406 18.139 37.834 1.00 26.74 144 GLN A N 1
ATOM 718 C CA . GLN A 1 98 ? -2.806 18.555 37.745 1.00 26.17 144 GLN A CA 1
ATOM 719 C C . GLN A 1 98 ? -3.550 18.437 39.084 1.00 26.44 144 GLN A C 1
ATOM 720 O O . GLN A 1 98 ? -3.677 17.333 39.613 1.00 26.42 144 GLN A O 1
ATOM 726 N N . PHE A 1 99 ? -4.046 19.546 39.627 1.00 25.66 145 PHE A N 1
ATOM 727 C CA . PHE A 1 99 ? -4.946 19.496 40.797 1.00 26.09 145 PHE A CA 1
ATOM 728 C C . PHE A 1 99 ? -6.406 19.270 40.428 1.00 26.50 145 PHE A C 1
ATOM 729 O O . PHE A 1 99 ? -6.899 19.847 39.455 1.00 26.70 145 PHE A O 1
ATOM 737 N N . ARG A 1 100 ? -7.076 18.417 41.205 1.00 26.12 146 ARG A N 1
ATOM 738 C CA . ARG A 1 100 ? -8.499 18.167 41.026 1.00 26.08 146 ARG A CA 1
ATOM 739 C C . ARG A 1 100 ? -9.232 18.170 42.352 1.00 25.42 146 ARG A C 1
ATOM 740 O O . ARG A 1 100 ? -8.741 17.669 43.374 1.00 24.56 146 ARG A O 1
ATOM 748 N N . ASN A 1 101 ? -10.424 18.743 42.334 1.00 25.79 147 ASN A N 1
ATOM 749 C CA . ASN A 1 101 ? -11.332 18.668 43.446 1.00 25.72 147 ASN A CA 1
ATOM 750 C C . ASN A 1 101 ? -12.082 17.347 43.287 1.00 26.59 147 ASN A C 1
ATOM 751 O O . ASN A 1 101 ? -13.116 17.286 42.590 1.00 26.49 147 ASN A O 1
ATOM 756 N N . VAL A 1 102 ? -11.550 16.288 43.897 1.00 26.07 148 VAL A N 1
ATOM 757 C CA . VAL A 1 102 ? -12.067 14.935 43.647 1.00 26.27 148 VAL A CA 1
ATOM 758 C C . VAL A 1 102 ? -13.189 14.663 44.631 1.00 26.00 148 VAL A C 1
ATOM 759 O O . VAL A 1 102 ? -12.948 14.256 45.772 1.00 25.96 148 VAL A O 1
ATOM 763 N N . ARG A 1 103 ? -14.423 14.954 44.199 1.00 26.41 149 ARG A N 1
ATOM 764 C CA . ARG A 1 103 ? -15.581 14.722 45.046 1.00 27.37 149 ARG A CA 1
ATOM 765 C C . ARG A 1 103 ? -15.406 15.484 46.389 1.00 26.67 149 ARG A C 1
ATOM 766 O O . ARG A 1 103 ? -15.785 15.013 47.456 1.00 26.41 149 ARG A O 1
ATOM 774 N N . GLY A 1 104 ? -14.838 16.686 46.320 1.00 27.20 150 GLY A N 1
ATOM 775 C CA . GLY A 1 104 ? -14.676 17.495 47.527 1.00 26.57 150 GLY A CA 1
ATOM 776 C C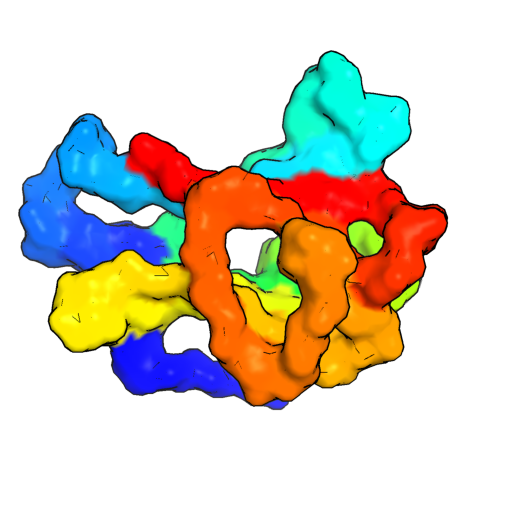 . GLY A 1 104 ? -13.326 17.397 48.202 1.00 27.13 150 GLY A C 1
ATOM 777 O O . GLY A 1 104 ? -13.021 18.178 49.104 1.00 27.53 150 GLY A O 1
ATOM 778 N N . ILE A 1 105 ? -12.487 16.475 47.738 1.00 26.24 151 ILE A N 1
ATOM 779 C CA . ILE A 1 105 ? -11.173 16.261 48.364 1.00 25.60 151 ILE A CA 1
ATOM 780 C C . ILE A 1 105 ? -10.074 16.661 47.366 1.00 25.37 151 ILE A C 1
ATOM 781 O O . ILE A 1 105 ? -9.965 16.096 46.275 1.00 24.97 151 ILE A O 1
ATOM 786 N N . LEU A 1 106 ? -9.263 17.658 47.725 1.00 25.08 152 LEU A N 1
ATOM 787 C CA . LEU A 1 106 ? -8.224 18.100 46.814 1.00 25.22 152 LEU A CA 1
ATOM 788 C C . LEU A 1 106 ? -7.129 17.038 46.666 1.00 25.78 152 LEU A C 1
ATOM 789 O O . LEU A 1 106 ? -6.514 16.609 47.661 1.00 25.81 152 LEU A O 1
ATOM 794 N N . LYS A 1 107 ? -6.888 16.625 45.425 1.00 25.03 153 LYS A N 1
ATOM 795 C CA . LYS A 1 107 ? -5.857 15.636 45.097 1.00 25.47 153 LYS A CA 1
ATOM 796 C C . LYS A 1 107 ? -5.029 16.146 43.935 1.00 25.43 153 LYS A C 1
ATOM 797 O O . LYS A 1 107 ? -5.484 16.999 43.158 1.00 25.67 153 LYS A O 1
ATOM 803 N N . CYS A 1 108 ? -3.800 15.651 43.822 1.00 26.09 154 CYS A N 1
ATOM 804 C CA . CYS A 1 108 ? -2.877 16.086 42.779 1.00 26.10 154 CYS A CA 1
ATOM 805 C C . CYS A 1 108 ? -2.408 14.885 41.973 1.00 26.39 154 CYS A C 1
ATOM 806 O O . CYS A 1 108 ? -2.169 13.811 42.534 1.00 26.03 154 CYS A O 1
ATOM 809 N N . TYR A 1 109 ? -2.311 15.051 40.657 1.00 26.04 155 TYR A N 1
ATOM 810 C CA . TYR A 1 109 ? -1.937 13.971 39.755 1.00 26.35 155 TYR A CA 1
ATOM 811 C C . TYR A 1 109 ? -0.821 14.409 38.827 1.00 27.11 155 TYR A C 1
ATOM 812 O O . TYR A 1 109 ? -0.721 15.594 38.479 1.00 27.53 155 TYR A O 1
ATOM 821 N N . VAL A 1 110 ? -0.016 13.447 38.406 1.00 26.82 156 VAL A N 1
ATOM 822 C CA . VAL A 1 110 ? 0.916 13.651 37.287 1.00 27.99 156 VAL A CA 1
ATOM 823 C C . VAL A 1 110 ? 0.435 12.902 36.040 1.00 29.11 156 VAL A C 1
ATOM 824 O O . VAL A 1 110 ? -0.069 11.769 36.124 1.00 29.17 156 VAL A O 1
ATOM 828 N N . MET A 1 111 ? 0.590 13.527 34.877 1.00 29.42 157 MET A N 1
ATOM 829 C CA . MET A 1 111 ? 0.352 12.816 33.631 1.00 31.57 157 MET A CA 1
ATOM 830 C C . MET A 1 111 ? 1.475 13.090 32.642 1.00 31.65 157 MET A C 1
ATOM 831 O O . MET A 1 111 ? 1.792 14.251 32.363 1.00 31.87 157 MET A O 1
ATOM 836 N N . ASP A 1 112 ? 2.055 12.014 32.120 1.00 32.35 158 ASP A N 1
ATOM 837 C CA . ASP A 1 112 ? 3.101 12.080 31.101 1.00 33.34 158 ASP A CA 1
ATOM 838 C C . ASP A 1 112 ? 2.425 12.371 29.769 1.00 34.00 158 ASP A C 1
ATOM 839 O O . ASP A 1 112 ? 1.435 11.719 29.411 1.00 33.79 158 ASP A O 1
ATOM 844 N N . LEU A 1 113 ? 2.943 13.363 29.051 1.00 34.81 159 LEU A N 1
ATOM 845 C CA . LEU A 1 113 ? 2.272 13.849 27.850 1.00 36.10 159 LEU A CA 1
ATOM 846 C C . LEU A 1 113 ? 2.847 13.180 26.607 1.00 37.36 159 LEU A C 1
ATOM 847 O O . LEU A 1 113 ? 3.221 13.854 25.643 1.00 37.79 159 LEU A O 1
ATOM 852 N N . ASP A 1 114 ? 2.896 11.848 26.650 1.00 38.02 160 ASP A N 1
ATOM 853 C CA . ASP A 1 114 ? 3.568 11.023 25.653 1.00 39.41 160 ASP A CA 1
ATOM 854 C C . ASP A 1 114 ? 4.946 11.589 25.316 1.00 39.29 160 ASP A C 1
ATOM 855 O O . ASP A 1 114 ? 5.276 11.848 24.152 1.00 39.90 160 ASP A O 1
ATOM 860 N N . SER A 1 115 ? 5.746 11.795 26.362 1.00 38.41 161 SER A N 1
ATOM 861 C CA . SER A 1 115 ? 7.105 12.303 26.219 1.00 38.18 161 SER A CA 1
ATOM 862 C C . SER A 1 115 ? 7.967 11.249 25.524 1.00 38.49 161 SER A C 1
ATOM 863 O O . SER A 1 115 ? 7.616 10.053 25.511 1.00 38.22 161 SER A O 1
ATOM 866 N N . SER A 1 116 ? 9.080 11.685 24.935 1.00 38.85 162 SER A N 1
ATOM 867 C CA . SER A 1 116 ? 9.978 10.768 24.232 1.00 39.57 162 SER A CA 1
ATOM 868 C C . SER A 1 116 ? 10.588 9.747 25.180 1.00 39.05 162 SER A C 1
ATOM 869 O O . SER A 1 116 ? 10.661 8.562 24.862 1.00 39.58 162 SER A O 1
ATOM 872 N N . ASN A 1 117 ? 11.013 10.202 26.352 1.00 38.19 163 ASN A N 1
ATOM 873 C CA . ASN A 1 117 ? 11.803 9.356 27.225 1.00 37.52 163 ASN A CA 1
ATOM 874 C C . ASN A 1 117 ? 11.071 8.818 28.459 1.00 36.94 163 ASN A C 1
ATOM 875 O O . ASN A 1 117 ? 11.599 7.969 29.165 1.00 37.68 163 ASN A O 1
ATOM 880 N N . GLY A 1 118 ? 9.856 9.302 28.689 1.00 35.97 164 GLY A N 1
ATOM 881 C CA . GLY A 1 118 ? 9.023 8.847 29.791 1.00 34.48 164 GLY A CA 1
ATOM 882 C C . GLY A 1 118 ? 9.177 9.681 31.047 1.00 33.73 164 GLY A C 1
ATOM 883 O O . GLY A 1 118 ? 10.144 10.428 31.202 1.00 33.88 164 GLY A O 1
ATOM 884 N N . THR A 1 119 ? 8.212 9.542 31.949 1.00 33.18 165 THR A N 1
ATOM 885 C CA . THR A 1 119 ? 8.278 10.160 33.263 1.00 31.82 165 THR A CA 1
ATOM 886 C C . THR A 1 119 ? 8.310 9.038 34.302 1.00 32.55 165 THR A C 1
ATOM 887 O O . THR A 1 119 ? 7.483 8.114 34.255 1.00 31.79 165 THR A O 1
ATOM 891 N N . CYS A 1 120 ? 9.266 9.142 35.223 1.00 32.29 166 CYS A N 1
ATOM 892 C CA . CYS A 1 120 ? 9.405 8.213 36.342 1.00 33.29 166 CYS A CA 1
ATOM 893 C C . CYS A 1 120 ? 8.892 8.830 37.630 1.00 32.55 166 CYS A C 1
ATOM 894 O O . CYS A 1 120 ? 9.257 9.958 37.996 1.00 32.16 166 CYS A O 1
ATOM 897 N N . LEU A 1 121 ? 8.017 8.089 38.303 1.00 32.16 167 LEU A N 1
ATOM 898 C CA . LEU A 1 121 ? 7.538 8.447 39.612 1.00 31.59 167 LEU A CA 1
ATOM 899 C C . LEU A 1 121 ? 8.108 7.402 40.590 1.00 31.65 167 LEU A C 1
ATOM 900 O O . LEU A 1 121 ? 7.792 6.211 40.478 1.00 30.39 167 LEU A O 1
ATOM 905 N N . ASN A 1 122 ? 8.958 7.845 41.517 1.00 31.30 168 ASN A N 1
ATOM 906 C CA . ASN A 1 122 ? 9.609 6.938 42.478 1.00 32.22 168 ASN A CA 1
ATOM 907 C C . ASN A 1 122 ? 10.244 5.751 41.761 1.00 33.48 168 ASN A C 1
ATOM 908 O O . ASN A 1 122 ? 10.051 4.592 42.152 1.00 33.86 168 ASN A O 1
ATOM 913 N N . ASN A 1 123 ? 10.961 6.074 40.684 1.00 34.18 169 ASN A N 1
ATOM 914 C CA . ASN A 1 123 ? 11.739 5.143 39.861 1.00 35.82 169 ASN A CA 1
ATOM 915 C C . ASN A 1 123 ? 10.889 4.185 39.018 1.00 36.88 169 ASN A C 1
ATOM 916 O O . ASN A 1 123 ? 11.422 3.236 38.452 1.00 38.97 169 ASN A O 1
ATOM 921 N N . VAL A 1 124 ? 9.579 4.434 38.948 1.00 37.66 170 VAL A N 1
ATOM 922 C CA . VAL A 1 124 ? 8.634 3.663 38.119 1.00 38.14 170 VAL A CA 1
ATOM 923 C C . VAL A 1 124 ? 8.277 4.515 36.903 1.00 37.21 170 VAL A C 1
ATOM 924 O O . VAL A 1 124 ? 7.755 5.610 37.071 1.00 36.91 170 VAL A O 1
ATOM 928 N N . VAL A 1 125 ? 8.527 4.009 35.694 1.00 37.00 171 VAL A N 1
ATOM 929 C CA . VAL A 1 125 ? 8.031 4.681 34.478 1.00 36.45 171 VAL A CA 1
ATOM 930 C C . VAL A 1 125 ? 6.513 4.575 34.484 1.00 36.31 171 VAL A C 1
ATOM 931 O O . VAL A 1 125 ? 5.966 3.459 34.538 1.00 36.12 171 VAL A O 1
ATOM 935 N N . ILE A 1 126 ? 5.831 5.719 34.448 1.00 35.11 172 ILE A N 1
ATOM 936 C CA . ILE A 1 126 ? 4.369 5.716 34.487 1.00 35.35 172 ILE A CA 1
ATOM 937 C C . ILE A 1 126 ? 3.806 5.475 33.086 1.00 36.04 172 ILE A C 1
ATOM 938 O O . ILE A 1 126 ? 4.486 5.771 32.093 1.00 36.38 172 ILE A O 1
ATOM 943 N N . PRO A 1 127 ? 2.577 4.929 32.992 1.00 36.77 173 PRO A N 1
ATOM 944 C CA . PRO A 1 127 ? 1.955 4.779 31.672 1.00 36.94 173 PRO A CA 1
ATOM 945 C C . PRO A 1 127 ? 1.678 6.155 31.062 1.00 37.38 173 PRO A C 1
ATOM 946 O O . PRO A 1 127 ? 1.367 7.089 31.793 1.00 37.49 173 PRO A O 1
ATOM 950 N N . GLY A 1 128 ? 1.796 6.288 29.742 1.00 37.12 174 GLY A N 1
ATOM 951 C CA . GLY A 1 128 ? 1.518 7.565 29.088 1.00 37.43 174 GLY A CA 1
ATOM 952 C C . GLY A 1 128 ? 0.049 7.956 29.089 1.00 37.60 174 GLY A C 1
ATOM 953 O O . GLY A 1 128 ? -0.838 7.099 29.080 1.00 37.72 174 GLY A O 1
ATOM 954 N N . ALA A 1 129 ? -0.199 9.262 29.123 1.00 37.85 175 ALA A N 1
ATOM 955 C CA . ALA A 1 129 ? -1.540 9.837 28.990 1.00 37.74 175 ALA A CA 1
ATOM 956 C C . ALA A 1 129 ? -2.561 9.336 30.034 1.00 37.92 175 ALA A C 1
ATOM 957 O O . ALA A 1 129 ? -3.742 9.155 29.738 1.00 37.80 175 ALA A O 1
ATOM 959 N N . ARG A 1 130 ? -2.091 9.136 31.263 1.00 36.83 176 ARG A N 1
ATOM 960 C CA . ARG A 1 130 ? -2.907 8.629 32.352 1.00 36.81 176 ARG A CA 1
ATOM 961 C C . ARG A 1 130 ? -2.535 9.389 33.634 1.00 35.48 176 ARG A C 1
ATOM 962 O O . ARG A 1 130 ? -1.355 9.427 34.008 1.00 34.97 176 ARG A O 1
ATOM 970 N N . TYR A 1 131 ? -3.520 9.991 34.299 1.00 33.86 177 TYR A N 1
ATOM 971 C CA . TYR A 1 131 ? -3.286 10.583 35.620 1.00 33.10 177 TYR A CA 1
ATOM 972 C C . TYR A 1 131 ? -2.898 9.528 36.656 1.00 32.97 177 TYR A C 1
ATOM 973 O O . TYR A 1 131 ? -3.563 8.496 36.784 1.00 33.16 177 TYR A O 1
ATOM 982 N N . ILE A 1 132 ? -1.833 9.814 37.399 1.00 31.91 178 ILE A N 1
ATOM 983 C CA . ILE A 1 132 ? -1.347 8.964 38.482 1.00 30.74 178 ILE A CA 1
ATOM 984 C C . ILE A 1 132 ? -1.257 9.852 39.720 1.00 30.70 178 ILE A C 1
ATOM 985 O O . ILE A 1 132 ? -0.678 10.945 39.665 1.00 29.39 178 ILE A O 1
ATOM 990 N N . GLU A 1 133 ? -1.855 9.416 40.829 1.00 30.21 179 GLU A N 1
ATOM 991 C CA . GLU A 1 133 ? -1.927 10.266 42.022 1.00 30.58 179 GLU A CA 1
ATOM 992 C C . GLU A 1 133 ? -0.541 10.493 42.631 1.00 30.38 179 GLU A C 1
ATOM 993 O O . GLU A 1 133 ? 0.255 9.557 42.743 1.00 30.31 179 GLU A O 1
ATOM 999 N N . LEU A 1 134 ? -0.270 11.742 43.007 1.00 29.33 180 LEU A N 1
ATOM 1000 C CA . LEU A 1 134 ? 0.981 12.133 43.638 1.00 29.87 180 LEU A CA 1
ATOM 1001 C C . LEU A 1 134 ? 0.777 12.206 45.133 1.00 30.37 180 LEU A C 1
ATOM 1002 O O . LEU A 1 134 ? -0.294 12.590 45.601 1.00 31.94 180 LEU A O 1
ATOM 1007 N N A ARG A 1 135 ? 1.819 11.868 45.883 0.50 30.39 181 ARG A N 1
ATOM 1008 N N B ARG A 1 135 ? 1.798 11.812 45.888 0.50 30.62 181 ARG A N 1
ATOM 1009 C CA A ARG A 1 135 ? 1.782 11.944 47.337 0.50 30.15 181 ARG A CA 1
ATOM 1010 C CA B ARG A 1 135 ? 1.788 11.936 47.343 0.50 30.67 181 ARG A CA 1
ATOM 1011 C C A ARG A 1 135 ? 3.013 12.702 47.808 0.50 29.80 181 ARG A C 1
ATOM 1012 C C B ARG A 1 135 ? 2.998 12.747 47.778 0.50 30.08 181 ARG A C 1
ATOM 1013 O O A ARG A 1 135 ? 4.059 12.646 47.161 0.50 29.19 181 ARG A O 1
ATOM 1014 O O B ARG A 1 135 ? 4.015 12.765 47.084 0.50 29.48 181 ARG A O 1
ATOM 1029 N N . SER A 1 136 ? 2.892 13.425 48.917 1.00 29.30 182 SER A N 1
ATOM 1030 C CA . SER A 1 136 ? 4.024 14.212 49.422 1.00 29.51 182 SER A CA 1
ATOM 1031 C C . SER A 1 136 ? 5.279 13.334 49.567 1.00 29.53 182 SER A C 1
ATOM 1032 O O . SER A 1 136 ? 5.181 12.182 50.013 1.00 28.69 182 SER A O 1
ATOM 1035 N N . GLY A 1 137 ? 6.430 13.858 49.145 1.00 28.43 183 GLY A N 1
ATOM 1036 C CA . GLY A 1 137 ? 7.670 13.084 49.123 1.00 28.31 183 GLY A CA 1
ATOM 1037 C C . GLY A 1 137 ? 7.943 12.373 47.808 1.00 28.46 183 GLY A C 1
ATOM 1038 O O . GLY A 1 137 ? 9.062 11.884 47.588 1.00 28.37 183 GLY A O 1
ATOM 1039 N N . ASP A 1 138 ? 6.944 12.304 46.923 1.00 27.86 184 ASP A N 1
ATOM 1040 C CA . ASP A 1 138 ? 7.125 11.619 45.630 1.00 28.32 184 ASP A CA 1
ATOM 1041 C C . ASP A 1 138 ? 8.181 12.308 44.782 1.00 28.28 184 ASP A C 1
ATOM 1042 O O . ASP A 1 138 ? 8.233 13.541 44.741 1.00 29.40 184 ASP A O 1
ATOM 1047 N N . VAL A 1 139 ? 8.998 11.500 44.109 1.00 28.07 185 VAL A N 1
ATOM 1048 C CA . VAL A 1 139 ? 10.101 11.993 43.277 1.00 28.35 185 VAL A CA 1
ATOM 1049 C C . VAL A 1 139 ? 9.800 11.741 41.809 1.00 28.45 185 VAL A C 1
ATOM 1050 O O . VAL A 1 139 ? 9.547 10.606 41.395 1.00 27.84 185 VAL A O 1
ATOM 1054 N N . LEU A 1 140 ? 9.801 12.822 41.021 1.00 28.32 186 LEU A N 1
ATOM 1055 C CA . LEU A 1 140 ? 9.683 12.717 39.576 1.00 28.61 186 LEU A CA 1
ATOM 1056 C C . LEU A 1 140 ? 11.035 12.947 38.915 1.00 28.75 186 LEU A C 1
ATOM 1057 O O . LEU A 1 140 ? 11.802 13.839 39.314 1.00 28.44 186 LEU A O 1
ATOM 1062 N N . THR A 1 141 ? 11.320 12.129 37.915 1.00 29.75 187 THR A N 1
ATOM 1063 C CA . THR A 1 141 ? 12.459 12.351 37.019 1.00 30.76 187 THR A CA 1
ATOM 1064 C C . THR A 1 141 ? 11.955 12.257 35.564 1.00 31.56 187 THR A C 1
ATOM 1065 O O . THR A 1 141 ? 10.971 11.552 35.268 1.00 31.34 187 THR A O 1
ATOM 1069 N N . LEU A 1 142 ? 12.605 12.993 34.664 1.00 31.96 188 LEU A N 1
ATOM 1070 C CA . LEU A 1 142 ? 12.071 13.200 33.318 1.00 33.96 188 LEU A CA 1
ATOM 1071 C C . LEU A 1 142 ? 12.704 12.315 32.238 1.00 35.66 188 LEU A C 1
ATOM 1072 O O . LEU A 1 142 ? 12.839 12.724 31.089 1.00 35.37 188 LEU A O 1
ATOM 1077 N N . SER A 1 143 ? 13.108 11.108 32.623 1.00 37.62 189 SER A N 1
ATOM 1078 C CA . SER A 1 143 ? 13.528 10.076 31.671 1.00 40.10 189 SER A CA 1
ATOM 1079 C C . SER A 1 143 ? 13.491 8.729 32.372 1.00 41.74 189 SER A C 1
ATOM 1080 O O . SER A 1 143 ? 13.738 8.653 33.577 1.00 42.05 189 SER A O 1
ATOM 1083 N N . GLU A 1 144 ? 13.202 7.686 31.603 1.00 43.62 190 GLU A N 1
ATOM 1084 C CA . GLU A 1 144 ? 13.279 6.308 32.083 1.00 46.16 190 GLU A CA 1
ATOM 1085 C C . GLU A 1 144 ? 14.733 5.868 32.310 1.00 47.03 190 GLU A C 1
ATOM 1086 O O . GLU A 1 144 ? 14.982 4.770 32.822 1.00 47.51 190 GLU A O 1
ATOM 1092 N N . PHE A 1 145 ? 15.680 6.722 31.916 1.00 48.11 191 PHE A N 1
ATOM 1093 C CA . PHE A 1 145 ? 17.114 6.454 32.066 1.00 49.10 191 PHE A CA 1
ATOM 1094 C C . PHE A 1 145 ? 17.720 7.408 33.083 1.00 49.43 191 PHE A C 1
ATOM 1095 O O . PHE A 1 145 ? 17.995 8.578 32.766 1.00 49.51 191 PHE A O 1
ATOM 1103 N N . GLU A 1 146 ? 17.938 6.902 34.297 1.00 49.40 192 GLU A N 1
ATOM 1104 C CA . GLU A 1 146 ? 18.401 7.715 35.425 1.00 49.91 192 GLU A CA 1
ATOM 1105 C C . GLU A 1 146 ? 19.756 8.365 35.163 1.00 49.73 192 GLU A C 1
ATOM 1106 O O . GLU A 1 146 ? 20.021 9.487 35.607 1.00 49.72 192 GLU A O 1
ATOM 1112 N N . GLU A 1 147 ? 20.600 7.627 34.447 1.00 49.92 193 GLU A N 1
ATOM 1113 C CA . GLU A 1 147 ? 21.879 8.092 33.900 1.00 49.77 193 GLU A CA 1
ATOM 1114 C C . GLU A 1 147 ? 21.770 9.457 33.186 1.00 49.02 193 GLU A C 1
ATOM 1115 O O . GLU A 1 147 ? 22.680 10.288 33.274 1.00 48.68 193 GLU A O 1
ATOM 1121 N N . ASP A 1 148 ? 20.646 9.687 32.502 1.00 47.92 194 ASP A N 1
ATOM 1122 C CA . ASP A 1 148 ? 20.410 10.940 31.772 1.00 46.87 194 ASP A CA 1
ATOM 1123 C C . ASP A 1 148 ? 19.808 12.096 32.587 1.00 45.70 194 ASP A C 1
ATOM 1124 O O . ASP A 1 148 ? 19.735 13.235 32.096 1.00 45.44 194 ASP A O 1
ATOM 1129 N N . ASN A 1 149 ? 19.388 11.819 33.823 1.00 43.80 195 ASN A N 1
ATOM 1130 C CA . ASN A 1 149 ? 18.729 12.831 34.640 1.00 41.82 195 ASN A CA 1
ATOM 1131 C C . ASN A 1 149 ? 19.691 13.555 35.552 1.00 40.26 195 ASN A C 1
ATOM 1132 O O . ASN A 1 149 ? 20.297 12.949 36.437 1.00 39.70 195 ASN A O 1
ATOM 1137 N N . ASP A 1 150 ? 19.823 14.859 35.346 1.00 37.82 196 ASP A N 1
ATOM 1138 C CA . ASP A 1 150 ? 20.647 15.664 36.234 1.00 36.51 196 ASP A CA 1
ATOM 1139 C C . ASP A 1 150 ? 19.820 16.295 37.343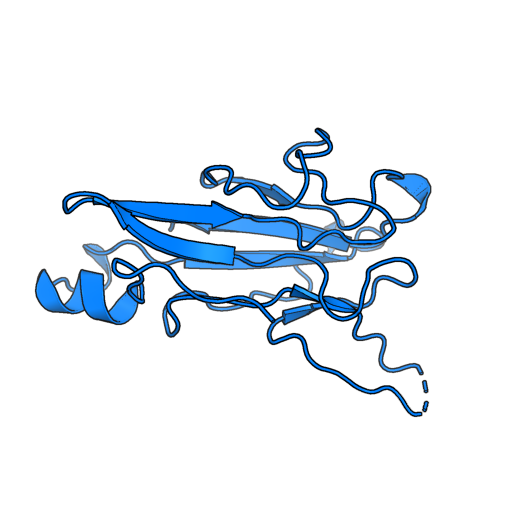 1.00 34.97 196 ASP A C 1
ATOM 1140 O O . ASP A 1 150 ? 20.364 16.893 38.276 1.00 34.35 196 ASP A O 1
ATOM 1145 N N . TYR A 1 151 ? 18.499 16.132 37.249 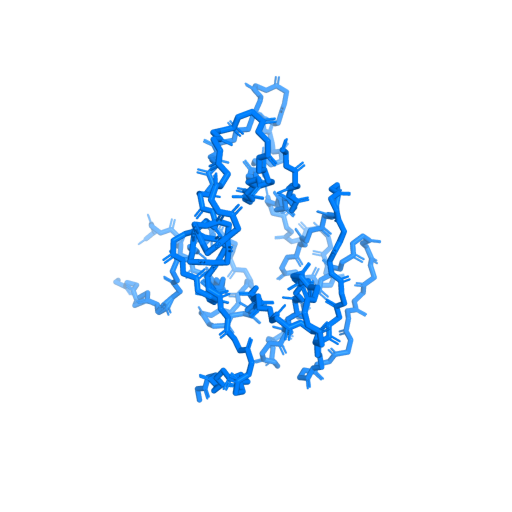1.00 33.58 197 TYR A N 1
ATOM 1146 C CA . TYR A 1 151 ? 17.582 16.779 38.187 1.00 32.17 197 TYR A CA 1
ATOM 1147 C C . TYR A 1 151 ? 16.583 15.785 38.767 1.00 31.62 197 TYR A C 1
ATOM 1148 O O . TYR A 1 151 ? 16.251 14.785 38.127 1.00 31.80 197 TYR A O 1
ATOM 1157 N N . GLU A 1 152 ? 16.134 16.050 39.983 1.00 31.18 198 GLU A N 1
ATOM 1158 C CA . GLU A 1 152 ? 14.972 15.342 40.522 1.00 31.43 198 GLU A CA 1
ATOM 1159 C C . GLU A 1 152 ? 13.980 16.343 41.075 1.00 30.02 198 GLU A C 1
ATOM 1160 O O . GLU A 1 152 ? 14.355 17.359 41.676 1.00 28.81 198 GLU A O 1
ATOM 1166 N N . LEU A 1 153 ? 12.704 16.055 40.855 1.00 28.83 199 LEU A N 1
ATOM 1167 C CA . LEU A 1 153 ? 11.651 16.977 41.218 1.00 28.98 199 LEU A CA 1
ATOM 1168 C C . LEU A 1 153 ? 10.808 16.333 42.305 1.00 28.69 199 LEU A C 1
ATOM 1169 O O . LEU A 1 153 ? 10.190 15.293 42.071 1.00 28.87 199 LEU A O 1
ATOM 1174 N N . ILE A 1 154 ? 10.778 16.948 43.477 1.00 27.80 200 ILE A N 1
ATOM 1175 C CA . ILE A 1 154 ? 10.039 16.368 44.600 1.00 28.14 200 ILE A CA 1
ATOM 1176 C C . ILE A 1 154 ? 8.745 17.116 44.870 1.00 27.86 200 ILE A C 1
ATOM 1177 O O . ILE A 1 154 ? 8.752 18.317 45.152 1.00 27.40 200 ILE A O 1
ATOM 1182 N N . PHE A 1 155 ? 7.639 16.383 44.759 1.00 28.00 201 PHE A N 1
ATOM 1183 C CA . PHE A 1 155 ? 6.314 16.900 45.080 1.00 28.83 201 PHE A CA 1
ATOM 1184 C C . PHE A 1 155 ? 6.110 16.903 46.583 1.00 28.56 201 PHE A C 1
ATOM 1185 O O . PHE A 1 155 ? 6.209 15.855 47.229 1.00 30.12 201 PHE A O 1
ATOM 1193 N N . MET A 1 156 ? 5.866 18.084 47.137 1.00 28.59 202 MET A N 1
ATOM 1194 C CA . MET A 1 156 ? 5.679 18.271 48.572 1.00 29.62 202 MET A CA 1
ATOM 1195 C C . MET A 1 156 ? 4.317 18.870 48.908 1.00 29.96 202 MET A C 1
ATOM 1196 O O . MET A 1 156 ? 3.884 19.838 48.265 1.00 29.74 202 MET A O 1
ATOM 1201 N N . ASN A 1 157 ? 3.662 18.290 49.915 1.00 30.36 203 ASN A N 1
ATOM 1202 C CA . ASN A 1 157 ? 2.556 18.916 50.645 1.00 31.83 203 ASN A CA 1
ATOM 1203 C C . ASN A 1 157 ? 3.175 19.425 51.938 1.00 32.44 203 ASN A C 1
ATOM 1204 O O . ASN A 1 157 ? 3.941 18.691 52.570 1.00 33.10 203 ASN A O 1
ATOM 1209 N N . VAL A 1 158 ? 2.803 20.620 52.378 1.00 31.86 204 VAL A N 1
ATOM 1210 C CA . VAL A 1 158 ? 3.306 21.151 53.653 1.00 32.93 204 VAL A CA 1
ATOM 1211 C C . VAL A 1 158 ? 2.216 21.882 54.457 1.00 32.84 204 VAL A C 1
ATOM 1212 O O . VAL A 1 158 ? 2.275 21.994 55.691 1.00 33.19 204 VAL A O 1
#

Nearest PDB structures (foldseek):
  2jkd-assembly1_A  TM=9.931E-01  e=1.133E-28  Saccharomyces cerevisiae
  3elv-assembly2_B  TM=9.878E-01  e=2.253E-27  Saccharomyces cerevisiae
  7dco-assembly1_Y  TM=9.806E-01  e=1.093E-26  Saccharomyces cerevisiae S288C
  5lqw-assembly1_N  TM=9.197E-01  e=2.075E-24  Saccharomyces cerevisiae
  4h87-assembly3_B  TM=8.910E-01  e=3.241E-08  Homo sapiens

Organism: Saccharomyces cerevisiae (strain ATCC 204508 / S288c) (NCBI:txid559292)

Sequence (145 aa):
KHVEPQDAISPDNYMDMLGLEARDRTMYELVIYRKNDKDKGPWKRRYDLNGRSCCYLLVGRELGHTEIVVVVADIGIPEETSSKQHCVVIQFRNVRGILKCYVMDLDSSNGTCLNNVVIPGARYIELRRSGDVLTLSEFEEDNDYELIFMNV